Protein AF-A0A5B2TAI0-F1 (afdb_monomer)

Organism: NCBI:txid1608942

Secondary structure (DSSP, 8-state):
--HHHHHHHSSPPPTT--HHHHHHHHHHHSSSHHHHHSBPTTSSBHHHH-TTS---HHHHHHHHHHHHHHHTTSS-HHHHHHHHHHHHHT-TT---HHHHHHHHHHHHHTHHHHHHHHHHH--

Foldseek 3Di:
DFPLLCVQLVDGAQPQAQLLSLLLSLLVVALALCQQQDQDPVRGGVSLVDPSRNHDSVSNVVSSVLLVCVLVVVDDLVRSLVVSLVVLVVVPPPDDPVSSVVNNVSSVVCSVVSVVSSVVHHD

Mean predicted aligned error: 3.51 Å

Sequence (123 aa):
MGEFAIQYLGESPIYPGHPITISLLIMHRFSDLGAAKQTAENGFASALATPDIPGAGSEIAYALNLLERLAEGRFSLADAFETASIRWKENPLNVPADTIMAGQEQAKRLCDSFIAQAMEWLP

Solvent-accessible surface area (backbone atoms only — not comparable to full-atom values): 6944 Å² total; per-residue (Å²): 127,51,66,65,39,27,70,76,66,76,43,82,78,50,78,52,34,35,33,58,51,46,36,42,52,48,60,74,73,30,88,36,70,64,60,35,55,37,71,37,98,87,72,39,34,32,56,72,70,36,77,62,53,68,48,42,68,70,37,43,53,48,19,53,51,47,55,48,34,42,65,71,66,74,33,54,76,66,52,45,53,52,54,38,53,52,52,52,72,69,38,88,79,73,68,59,69,67,51,49,52,52,21,53,53,51,33,61,74,41,42,65,59,37,51,56,51,46,68,72,54,44,129

Structure (mmCIF, N/CA/C/O backbone):
data_AF-A0A5B2TAI0-F1
#
_entry.id   AF-A0A5B2TAI0-F1
#
loop_
_atom_site.group_PDB
_atom_site.id
_atom_site.type_symbol
_atom_site.label_atom_id
_atom_site.label_alt_id
_atom_site.label_comp_id
_atom_site.label_asym_id
_atom_site.label_entity_id
_atom_site.label_seq_id
_atom_site.pdbx_PDB_ins_code
_atom_site.Cartn_x
_atom_site.Cartn_y
_atom_sit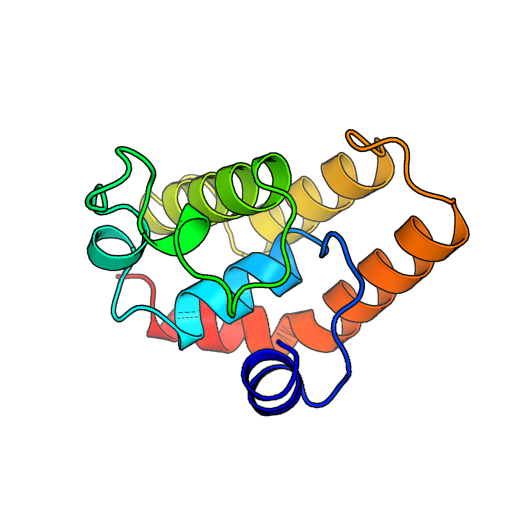e.Cartn_z
_atom_site.occupancy
_atom_site.B_iso_or_equiv
_atom_site.auth_seq_id
_atom_site.auth_comp_id
_atom_site.auth_asym_id
_atom_site.auth_atom_id
_atom_s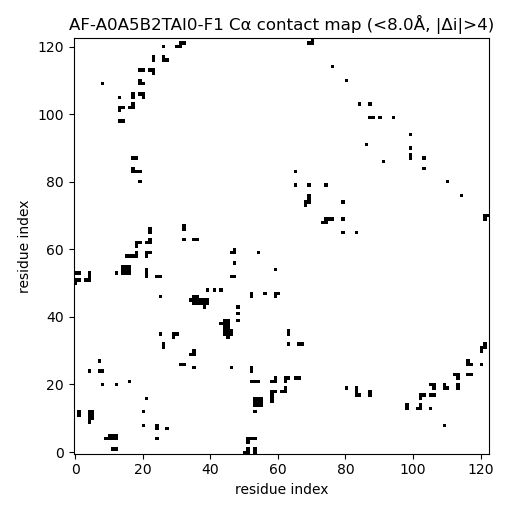ite.pdbx_PDB_model_num
ATOM 1 N N . M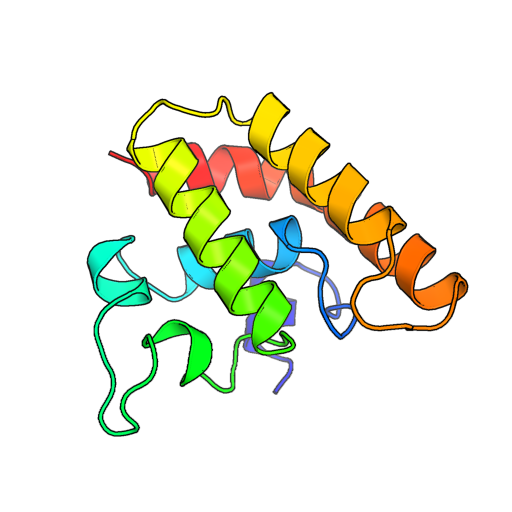ET A 1 1 ? 8.258 -16.018 -0.914 1.00 56.78 1 MET A N 1
ATOM 2 C CA . MET A 1 1 ? 7.779 -14.633 -1.103 1.00 56.78 1 MET A CA 1
ATOM 3 C C . MET A 1 1 ? 7.136 -14.536 -2.477 1.00 56.78 1 MET A C 1
ATOM 5 O O . MET A 1 1 ? 7.852 -14.542 -3.468 1.00 56.78 1 MET A O 1
ATOM 9 N N . GLY A 1 2 ? 5.806 -14.581 -2.546 1.00 65.62 2 GLY A N 1
ATOM 10 C CA . GLY A 1 2 ? 5.070 -14.520 -3.815 1.00 65.62 2 GLY A CA 1
ATOM 11 C C . GLY A 1 2 ? 3.675 -15.134 -3.734 1.00 65.62 2 GLY A C 1
ATOM 12 O O . GLY A 1 2 ? 2.737 -14.543 -4.244 1.00 65.62 2 GLY A O 1
ATOM 13 N N . GLU A 1 3 ? 3.518 -16.258 -3.028 1.00 82.25 3 GLU A N 1
ATOM 14 C CA . GLU A 1 3 ? 2.233 -16.973 -2.938 1.00 82.25 3 GLU A CA 1
ATOM 15 C C . GLU A 1 3 ? 1.133 -16.139 -2.275 1.00 82.25 3 GLU A C 1
ATOM 17 O O . GLU A 1 3 ? 0.042 -16.048 -2.826 1.00 82.25 3 GLU A O 1
ATOM 22 N N . PHE A 1 4 ? 1.437 -15.456 -1.164 1.00 87.44 4 PHE A N 1
ATOM 23 C CA . PHE A 1 4 ? 0.495 -14.538 -0.512 1.00 87.44 4 PHE A CA 1
ATOM 24 C C . PHE A 1 4 ? 0.036 -13.429 -1.468 1.00 87.44 4 PHE A C 1
ATOM 26 O O . PHE A 1 4 ? -1.156 -13.228 -1.670 1.00 87.44 4 PHE A O 1
ATOM 33 N N . ALA A 1 5 ? 0.978 -12.733 -2.108 1.00 86.75 5 ALA A N 1
ATOM 34 C CA . ALA A 1 5 ? 0.634 -11.655 -3.027 1.00 86.75 5 ALA A CA 1
ATOM 35 C C . ALA A 1 5 ? -0.166 -12.167 -4.235 1.00 86.75 5 ALA A C 1
ATOM 37 O O . ALA A 1 5 ? -1.181 -11.580 -4.578 1.00 86.75 5 ALA A O 1
ATOM 38 N N . ILE A 1 6 ? 0.220 -13.294 -4.835 1.00 90.88 6 ILE A N 1
ATOM 39 C CA . ILE A 1 6 ? -0.516 -13.884 -5.962 1.00 90.88 6 ILE A CA 1
ATOM 40 C C . ILE A 1 6 ? -1.933 -14.294 -5.542 1.00 90.88 6 ILE A C 1
ATOM 42 O O . ILE A 1 6 ? -2.875 -14.053 -6.293 1.00 90.88 6 ILE A O 1
ATOM 46 N N . GLN A 1 7 ? -2.101 -14.865 -4.345 1.00 91.38 7 GLN A N 1
ATOM 47 C CA . GLN A 1 7 ? -3.408 -15.266 -3.822 1.00 91.38 7 GLN A CA 1
ATOM 48 C C . GLN A 1 7 ? -4.386 -14.086 -3.750 1.00 91.38 7 GLN A C 1
ATOM 50 O O . GLN A 1 7 ? -5.543 -14.243 -4.132 1.00 91.38 7 GLN A O 1
ATOM 55 N N . TYR A 1 8 ? -3.937 -12.925 -3.265 1.00 90.69 8 TYR A N 1
ATOM 56 C CA . TYR A 1 8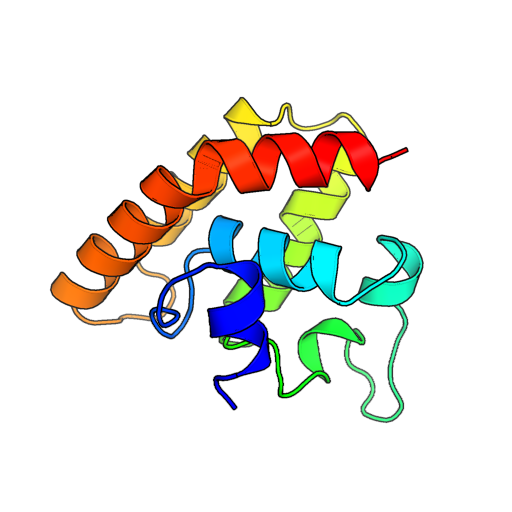 ? -4.817 -11.774 -3.026 1.00 90.69 8 TYR A CA 1
ATOM 57 C C . TYR A 1 8 ? -4.877 -10.778 -4.187 1.00 90.69 8 TYR A C 1
ATOM 59 O O . TYR A 1 8 ? -5.876 -10.082 -4.343 1.00 90.69 8 TYR A O 1
ATOM 67 N N . LEU A 1 9 ? -3.840 -10.709 -5.023 1.00 91.69 9 LEU A N 1
ATOM 68 C CA . LEU A 1 9 ? -3.829 -9.839 -6.201 1.00 91.69 9 LEU A CA 1
ATOM 69 C C . LEU A 1 9 ? -4.373 -10.536 -7.456 1.00 91.69 9 LEU A C 1
ATOM 71 O O . LEU A 1 9 ? -4.767 -9.860 -8.401 1.00 91.69 9 LEU A O 1
ATOM 75 N N . GLY A 1 10 ? -4.347 -11.873 -7.507 1.00 91.88 10 GLY A N 1
ATOM 76 C CA . GLY A 1 10 ? -4.646 -12.648 -8.718 1.00 91.88 10 GLY A CA 1
ATOM 77 C C . GLY A 1 10 ? -3.560 -12.562 -9.802 1.00 91.88 10 GLY A C 1
ATOM 78 O O . GLY A 1 10 ? -3.703 -13.151 -10.871 1.00 91.88 10 GLY A O 1
ATOM 79 N N . GLU A 1 11 ? -2.466 -11.847 -9.537 1.00 92.06 11 GLU A N 1
ATOM 80 C CA . GLU A 1 11 ? -1.317 -11.681 -10.425 1.00 92.06 11 GLU A CA 1
ATOM 81 C C . GLU A 1 11 ? -0.018 -11.521 -9.617 1.00 92.06 11 GLU A C 1
ATOM 83 O O . GLU A 1 11 ? -0.034 -11.260 -8.412 1.00 92.06 11 GLU A O 1
ATOM 88 N N . SER A 1 12 ? 1.131 -11.684 -10.278 1.00 92.00 12 SER A N 1
ATOM 89 C CA . SER A 1 12 ? 2.430 -11.461 -9.638 1.00 92.00 12 SER A CA 1
ATOM 90 C C . SER A 1 12 ? 2.613 -9.982 -9.264 1.00 92.00 12 SER A C 1
ATOM 92 O O . SER A 1 12 ? 2.347 -9.104 -10.091 1.00 92.00 12 SER A O 1
ATOM 94 N N . PRO A 1 13 ? 3.106 -9.671 -8.052 1.00 91.81 13 PRO A N 1
ATOM 95 C CA . PRO A 1 13 ? 3.342 -8.292 -7.640 1.00 91.81 13 PRO A CA 1
ATOM 96 C C . PRO A 1 13 ? 4.515 -7.676 -8.413 1.00 91.81 13 PRO A C 1
ATOM 98 O O . PRO A 1 13 ? 5.561 -8.307 -8.587 1.00 91.81 13 PRO A O 1
ATOM 101 N N . ILE A 1 14 ? 4.374 -6.416 -8.824 1.00 93.50 14 ILE A N 1
ATOM 102 C CA . ILE A 1 14 ? 5.496 -5.613 -9.320 1.00 93.50 14 ILE A CA 1
ATOM 103 C C . ILE A 1 14 ? 6.275 -5.093 -8.117 1.00 93.50 14 ILE A C 1
ATOM 105 O O . ILE A 1 14 ? 5.704 -4.396 -7.292 1.00 93.50 14 ILE A O 1
ATOM 109 N N . TYR A 1 15 ? 7.572 -5.382 -8.013 1.00 90.19 15 TYR A N 1
ATOM 110 C CA . TYR A 1 15 ? 8.435 -4.811 -6.970 1.00 90.19 15 TYR A CA 1
ATOM 111 C C . TYR A 1 15 ? 9.031 -3.472 -7.443 1.00 90.19 15 TYR A C 1
ATOM 113 O O . TYR A 1 15 ? 9.470 -3.402 -8.594 1.00 90.19 15 TYR A O 1
ATOM 121 N N . PRO A 1 16 ? 9.094 -2.414 -6.607 1.00 89.56 16 PRO A N 1
ATOM 122 C CA . PRO A 1 16 ? 8.838 -2.353 -5.158 1.00 89.56 16 PRO A CA 1
ATOM 123 C C . PRO A 1 16 ? 7.375 -2.163 -4.732 1.00 89.56 16 PRO A C 1
ATOM 125 O O . PRO A 1 16 ? 7.142 -1.897 -3.561 1.00 89.56 16 PRO A O 1
ATOM 128 N N . GLY A 1 17 ? 6.413 -2.304 -5.642 1.00 91.88 17 GLY A N 1
ATOM 129 C CA . GLY A 1 17 ? 4.983 -2.211 -5.355 1.00 91.88 17 GLY A CA 1
ATOM 130 C C . GLY A 1 17 ? 4.471 -0.783 -5.427 1.00 91.88 17 GLY A C 1
ATOM 131 O O . GLY A 1 17 ? 4.974 0.104 -4.746 1.00 91.88 17 GLY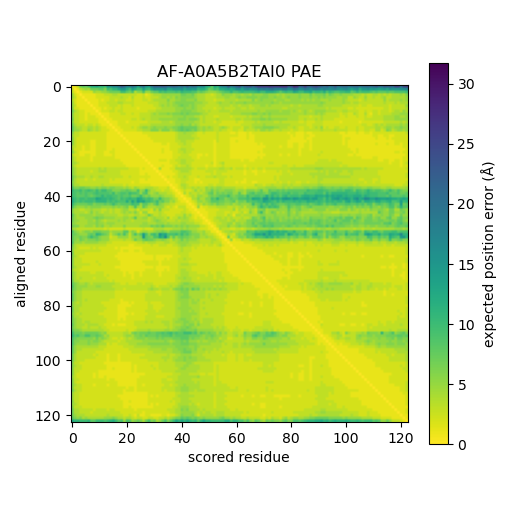 A O 1
ATOM 132 N N . HIS A 1 18 ? 3.428 -0.560 -6.225 1.00 95.44 18 HIS A N 1
ATOM 133 C CA . HIS A 1 18 ? 2.680 0.690 -6.143 1.00 95.44 18 HIS A CA 1
ATOM 134 C C . HIS A 1 18 ? 2.008 0.787 -4.757 1.00 95.44 18 HIS A C 1
ATOM 136 O O . HIS A 1 18 ? 1.468 -0.223 -4.291 1.00 95.44 18 HIS A O 1
ATOM 142 N N . PRO A 1 19 ? 1.946 1.966 -4.106 1.00 95.75 19 PRO A N 1
ATOM 143 C CA . PRO A 1 19 ? 1.379 2.089 -2.762 1.00 95.75 19 PRO A CA 1
ATOM 144 C C . PRO A 1 19 ? -0.038 1.533 -2.592 1.00 95.75 19 PRO A C 1
ATOM 146 O O . PRO A 1 19 ? -0.344 0.970 -1.548 1.00 95.75 19 PRO A O 1
ATOM 149 N N . ILE A 1 20 ? -0.896 1.639 -3.611 1.00 96.75 20 ILE A N 1
ATOM 150 C CA . ILE A 1 20 ? -2.242 1.027 -3.609 1.00 96.75 20 ILE A CA 1
ATOM 151 C C . ILE A 1 20 ? -2.179 -0.502 -3.553 1.00 96.75 20 ILE A C 1
ATOM 153 O O . ILE A 1 20 ? -2.869 -1.112 -2.741 1.00 96.75 20 ILE A O 1
ATOM 157 N N . THR A 1 21 ? -1.306 -1.122 -4.348 1.00 96.50 21 THR A N 1
ATOM 158 C CA . THR A 1 21 ? -1.084 -2.574 -4.315 1.00 96.50 21 THR A CA 1
ATOM 159 C C . THR A 1 21 ? -0.577 -3.018 -2.945 1.00 96.50 21 THR A C 1
ATOM 161 O O . THR A 1 21 ? -1.067 -3.995 -2.386 1.00 96.50 21 THR A O 1
ATOM 164 N N . ILE A 1 22 ? 0.372 -2.275 -2.368 1.00 96.44 22 ILE A N 1
ATOM 165 C CA . ILE A 1 22 ? 0.895 -2.557 -1.026 1.00 96.44 22 ILE A CA 1
ATOM 166 C C . ILE A 1 22 ? -0.201 -2.383 0.031 1.00 96.44 22 ILE A C 1
ATOM 168 O O . ILE A 1 22 ? -0.336 -3.227 0.912 1.00 96.44 22 ILE A O 1
ATOM 172 N N . SER A 1 23 ? -1.008 -1.324 -0.070 1.00 97.06 23 SER A N 1
ATOM 173 C CA . SER A 1 23 ? -2.120 -1.059 0.852 1.00 97.06 23 SER A CA 1
ATOM 174 C C . SER A 1 23 ? -3.138 -2.199 0.839 1.00 97.06 23 SER A C 1
ATOM 176 O O . SER A 1 23 ? -3.553 -2.652 1.900 1.00 97.06 23 SER A O 1
ATOM 178 N N . LEU A 1 24 ? -3.481 -2.722 -0.343 1.00 96.81 24 LEU A N 1
ATOM 179 C CA . LEU A 1 24 ? -4.360 -3.885 -0.485 1.00 96.81 24 LEU A CA 1
ATOM 180 C C . LEU A 1 24 ? -3.794 -5.120 0.237 1.00 96.81 24 LEU A C 1
ATOM 182 O O . LEU A 1 24 ? -4.497 -5.771 1.007 1.00 96.81 24 LEU A O 1
ATOM 186 N N . LEU A 1 25 ? -2.502 -5.405 0.060 1.00 95.94 25 LEU A N 1
ATOM 187 C CA . LEU A 1 25 ? -1.840 -6.520 0.744 1.00 95.94 25 LEU A CA 1
ATOM 188 C C . LEU A 1 25 ? -1.769 -6.334 2.264 1.00 95.94 25 LEU A C 1
ATOM 190 O O . LEU A 1 25 ? -1.926 -7.308 2.999 1.00 95.94 25 LEU A O 1
ATOM 194 N N . ILE A 1 26 ? -1.568 -5.103 2.744 1.00 96.31 26 ILE A N 1
ATOM 195 C CA . ILE A 1 26 ? -1.630 -4.777 4.175 1.00 96.31 26 ILE A CA 1
ATOM 196 C C . ILE A 1 26 ? -3.023 -5.099 4.724 1.00 96.31 26 ILE A C 1
ATOM 198 O O . ILE A 1 26 ? -3.122 -5.800 5.731 1.00 96.31 26 ILE A O 1
ATOM 202 N N . MET A 1 27 ? -4.088 -4.648 4.057 1.00 97.06 27 MET A N 1
ATOM 203 C CA . MET A 1 27 ? -5.462 -4.876 4.521 1.00 97.06 27 MET A CA 1
ATOM 204 C C . MET A 1 27 ? -5.851 -6.361 4.526 1.00 97.06 27 MET A C 1
ATOM 206 O O . MET A 1 27 ? -6.573 -6.796 5.414 1.00 97.06 27 MET A O 1
ATOM 210 N N . HIS A 1 28 ? -5.328 -7.173 3.601 1.00 95.38 28 HIS A N 1
ATOM 211 C CA . HIS A 1 28 ? -5.521 -8.628 3.652 1.00 95.38 28 HIS A CA 1
ATOM 212 C C . HIS A 1 28 ? -4.681 -9.323 4.728 1.00 95.38 28 HIS A C 1
ATOM 214 O O . HIS A 1 28 ? -5.031 -10.412 5.187 1.00 95.38 28 HIS A O 1
ATOM 220 N N . ARG A 1 29 ? -3.540 -8.741 5.111 1.00 94.50 29 ARG A N 1
ATOM 221 C CA . ARG A 1 29 ? -2.604 -9.376 6.044 1.00 94.50 29 ARG A CA 1
ATOM 222 C C . ARG A 1 29 ? -2.938 -9.114 7.507 1.00 94.50 29 ARG A C 1
ATOM 224 O O . ARG A 1 29 ? -2.650 -9.975 8.346 1.00 94.50 29 ARG A O 1
ATOM 231 N N . PHE A 1 30 ? -3.462 -7.933 7.810 1.00 94.94 30 PHE A N 1
ATOM 232 C CA . PHE A 1 30 ? -3.716 -7.453 9.165 1.00 94.94 30 PHE A CA 1
ATOM 233 C C . PHE A 1 30 ? -5.210 -7.263 9.396 1.00 94.94 30 PHE A C 1
ATOM 235 O O . PHE A 1 30 ? -5.938 -6.927 8.472 1.00 94.94 30 PHE A O 1
ATOM 242 N N . SER A 1 31 ? -5.668 -7.451 10.634 1.00 94.31 31 SER A N 1
ATOM 243 C CA . SER A 1 31 ? -7.082 -7.277 10.993 1.00 94.31 31 SER A CA 1
ATOM 244 C C . SER A 1 31 ? -7.562 -5.835 10.862 1.00 94.31 31 SER A C 1
ATOM 246 O O . SER A 1 31 ? -8.721 -5.607 10.545 1.00 94.31 31 SER A O 1
ATOM 248 N N . ASP A 1 32 ? -6.673 -4.883 11.139 1.00 95.12 32 ASP A N 1
ATOM 249 C CA . ASP A 1 32 ? -6.963 -3.456 11.211 1.00 95.12 32 ASP A CA 1
ATOM 250 C C . ASP A 1 32 ? -5.659 -2.635 11.157 1.00 95.12 32 ASP A C 1
ATOM 252 O O . ASP A 1 32 ? -4.537 -3.168 11.179 1.00 95.12 32 ASP A O 1
ATOM 256 N N . LEU A 1 33 ? -5.804 -1.309 11.088 1.00 94.81 33 LEU A N 1
ATOM 257 C CA . LEU A 1 33 ? -4.679 -0.376 11.004 1.00 94.81 33 LEU A CA 1
ATOM 258 C C . LEU A 1 33 ? -3.792 -0.394 12.251 1.00 94.81 33 LEU A C 1
ATOM 260 O O . LEU A 1 33 ? -2.578 -0.204 12.139 1.00 94.81 33 LEU A O 1
ATOM 264 N N . GLY A 1 34 ? -4.372 -0.637 13.426 1.00 93.06 34 GLY A N 1
ATOM 265 C CA . GLY A 1 34 ? -3.629 -0.762 14.674 1.00 93.06 34 GLY A CA 1
ATOM 266 C C . GLY A 1 34 ? -2.663 -1.941 14.620 1.00 93.06 34 GLY A C 1
ATOM 267 O O . GLY A 1 34 ? -1.472 -1.767 14.886 1.00 93.06 34 GLY A O 1
ATOM 268 N N . ALA A 1 35 ? -3.144 -3.105 14.184 1.00 93.56 35 ALA A N 1
ATOM 269 C CA . ALA A 1 35 ? -2.332 -4.301 13.989 1.00 93.56 35 ALA A CA 1
ATOM 270 C C . ALA A 1 35 ? -1.228 -4.084 12.939 1.00 93.56 35 ALA A C 1
ATOM 272 O O . ALA A 1 35 ? -0.075 -4.446 13.172 1.00 93.56 35 ALA A O 1
ATOM 273 N N . ALA A 1 36 ? -1.537 -3.431 11.813 1.00 93.88 36 ALA A N 1
ATOM 274 C CA . ALA A 1 36 ? -0.547 -3.146 10.767 1.00 93.88 36 ALA A CA 1
ATOM 275 C C . ALA A 1 36 ? 0.580 -2.205 11.241 1.00 93.88 36 ALA A C 1
ATOM 277 O O . ALA A 1 36 ? 1.736 -2.341 10.818 1.00 93.88 36 ALA A O 1
ATOM 278 N N . LYS A 1 37 ? 0.252 -1.254 12.127 1.00 92.56 37 LYS A N 1
ATOM 279 C CA . LYS A 1 37 ? 1.182 -0.249 12.665 1.00 92.56 37 LYS A CA 1
ATOM 280 C C . LYS A 1 37 ? 1.862 -0.652 13.972 1.00 92.56 37 LYS A C 1
ATOM 282 O O . LYS A 1 37 ? 2.810 0.026 14.365 1.00 92.56 37 LYS A O 1
ATOM 287 N N . GLN A 1 38 ? 1.409 -1.712 14.641 1.00 91.88 38 GLN A N 1
ATOM 288 C CA . GLN A 1 38 ? 1.992 -2.164 15.902 1.00 91.88 38 GLN A CA 1
ATOM 289 C C . GLN A 1 38 ? 3.497 -2.392 15.740 1.00 91.88 38 GLN A C 1
ATOM 291 O O . GLN A 1 38 ? 3.930 -3.021 14.773 1.00 91.88 38 GLN A O 1
ATOM 296 N N . THR A 1 39 ? 4.291 -1.885 16.681 1.00 88.00 39 THR A N 1
ATOM 297 C CA . THR A 1 39 ? 5.743 -2.075 16.681 1.00 88.00 39 THR A CA 1
ATOM 298 C C . THR A 1 39 ? 6.080 -3.551 16.886 1.00 88.00 39 THR A C 1
ATOM 300 O O . THR A 1 39 ? 5.727 -4.131 17.912 1.00 88.00 39 THR A O 1
ATOM 303 N N . ALA A 1 40 ? 6.764 -4.147 15.915 1.00 82.75 40 ALA A N 1
ATOM 304 C CA . ALA A 1 40 ? 7.297 -5.500 15.990 1.00 82.75 40 ALA A CA 1
ATOM 305 C C . ALA A 1 40 ? 8.598 -5.545 16.816 1.00 82.7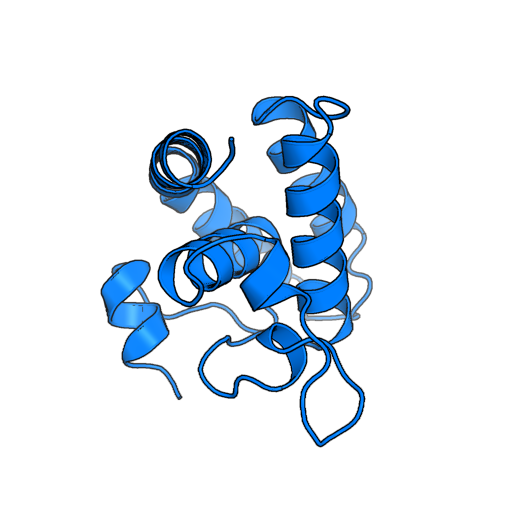5 40 ALA A C 1
ATOM 307 O O . ALA A 1 40 ? 9.175 -4.512 17.161 1.00 82.75 40 ALA A O 1
ATOM 308 N N . GLU A 1 41 ? 9.102 -6.749 17.102 1.00 77.81 41 GLU A N 1
ATOM 309 C CA . GLU A 1 41 ? 10.316 -6.966 17.914 1.00 77.81 41 GLU A CA 1
ATOM 310 C C . GLU A 1 41 ? 11.564 -6.254 17.364 1.00 77.81 41 GLU A C 1
ATOM 312 O O . GLU A 1 41 ? 12.464 -5.891 18.117 1.00 77.81 41 GLU A O 1
ATOM 317 N N . ASN A 1 42 ? 11.607 -6.009 16.053 1.00 77.31 42 ASN A N 1
ATOM 318 C CA . ASN A 1 42 ? 12.698 -5.306 15.379 1.00 77.31 42 ASN A CA 1
ATOM 319 C C . ASN A 1 42 ? 12.585 -3.767 15.436 1.00 77.31 42 ASN A C 1
ATOM 321 O O . ASN A 1 42 ? 13.402 -3.079 14.827 1.00 77.31 42 ASN A O 1
ATOM 325 N N . GLY A 1 43 ? 11.581 -3.222 16.133 1.00 80.06 43 GLY A N 1
ATOM 326 C CA . GLY A 1 43 ? 11.365 -1.782 16.297 1.00 80.06 43 GLY A CA 1
ATOM 327 C C . GLY A 1 43 ? 10.643 -1.091 15.134 1.00 80.06 43 GLY A C 1
ATOM 328 O O . GLY A 1 43 ? 10.383 0.108 15.220 1.00 80.06 43 GLY A O 1
ATOM 329 N N . PHE A 1 44 ? 10.289 -1.816 14.068 1.00 82.38 44 PHE A N 1
ATOM 330 C CA . PHE A 1 44 ? 9.524 -1.286 12.934 1.00 82.38 44 PHE A CA 1
ATOM 331 C C . PHE A 1 44 ? 8.032 -1.618 13.053 1.00 82.38 44 PHE A C 1
ATOM 333 O O . PHE A 1 44 ? 7.640 -2.501 13.811 1.00 82.38 44 PHE A O 1
ATOM 340 N N . ALA A 1 45 ? 7.182 -0.930 12.284 1.00 83.19 45 ALA A N 1
ATOM 341 C CA . ALA A 1 45 ? 5.773 -1.308 12.157 1.00 83.19 45 ALA A CA 1
ATOM 342 C C . ALA A 1 45 ? 5.642 -2.753 11.639 1.00 83.19 45 ALA A C 1
ATOM 344 O O . ALA A 1 45 ? 6.423 -3.182 10.788 1.00 83.19 45 ALA A O 1
ATOM 345 N N . SER A 1 46 ? 4.634 -3.491 12.099 1.00 87.44 46 SER A N 1
ATOM 346 C CA . SER A 1 46 ? 4.446 -4.906 11.752 1.00 87.44 46 SER A CA 1
ATOM 347 C C . SER A 1 46 ? 4.365 -5.146 10.242 1.00 87.44 46 SER A C 1
ATOM 349 O O . SER A 1 46 ? 4.937 -6.117 9.747 1.00 87.44 46 SER A O 1
ATOM 351 N N . ALA A 1 47 ? 3.757 -4.232 9.479 1.00 85.56 47 ALA A N 1
ATOM 352 C CA . ALA A 1 47 ? 3.753 -4.317 8.017 1.00 85.56 47 ALA A CA 1
ATOM 353 C C . ALA A 1 47 ? 5.160 -4.223 7.392 1.00 85.56 47 ALA A C 1
ATOM 355 O O . ALA A 1 47 ? 5.435 -4.925 6.426 1.00 85.56 47 ALA A O 1
ATOM 356 N N . LEU A 1 48 ? 6.071 -3.420 7.960 1.00 86.06 48 LEU A N 1
ATOM 357 C CA . LEU A 1 48 ? 7.475 -3.332 7.519 1.00 86.06 48 LEU A CA 1
ATOM 358 C C . LEU A 1 48 ? 8.283 -4.578 7.887 1.00 86.06 48 LEU A C 1
ATOM 360 O O . LEU A 1 48 ? 9.233 -4.927 7.194 1.00 86.06 48 LEU A O 1
ATOM 364 N N . ALA A 1 49 ? 7.922 -5.233 8.990 1.00 84.06 49 ALA A N 1
ATOM 365 C CA . ALA A 1 49 ? 8.567 -6.454 9.455 1.00 84.06 49 ALA A CA 1
ATOM 366 C C . ALA A 1 49 ? 8.034 -7.724 8.762 1.00 84.06 49 ALA A C 1
ATOM 368 O O . ALA A 1 49 ? 8.567 -8.809 8.991 1.00 84.06 49 ALA A O 1
ATOM 369 N N . THR A 1 50 ? 6.987 -7.612 7.935 1.00 83.62 50 THR A N 1
ATOM 370 C CA . THR A 1 50 ? 6.325 -8.766 7.318 1.00 83.62 50 THR A CA 1
ATOM 371 C C . THR A 1 50 ? 6.950 -9.101 5.961 1.00 83.62 50 THR A C 1
ATOM 373 O O . THR A 1 50 ? 6.796 -8.324 5.020 1.00 83.62 50 THR A O 1
ATOM 376 N N . PRO A 1 51 ? 7.594 -10.275 5.805 1.00 81.75 51 PRO A N 1
ATOM 377 C CA . PRO A 1 51 ? 8.296 -10.637 4.570 1.00 81.75 51 PRO A CA 1
ATOM 378 C C . PRO A 1 51 ? 7.356 -10.894 3.383 1.00 81.75 51 PRO A C 1
ATOM 380 O O . PRO A 1 51 ? 7.780 -10.852 2.232 1.00 81.75 51 PRO A O 1
ATOM 383 N N . ASP A 1 52 ? 6.077 -11.164 3.644 1.00 81.75 52 ASP A N 1
ATOM 384 C CA . ASP A 1 52 ? 5.102 -11.493 2.602 1.00 81.75 52 ASP A CA 1
ATOM 385 C C . ASP A 1 52 ? 4.505 -10.268 1.900 1.00 81.75 52 ASP A C 1
ATOM 387 O O . ASP A 1 52 ? 3.789 -10.430 0.913 1.00 81.75 52 ASP A O 1
ATOM 391 N N . ILE A 1 53 ? 4.812 -9.053 2.369 1.00 85.94 53 ILE A N 1
ATOM 392 C CA . ILE A 1 53 ? 4.427 -7.806 1.705 1.00 85.94 53 ILE A CA 1
ATOM 393 C C . ILE A 1 53 ? 5.603 -7.374 0.813 1.00 85.94 53 ILE A C 1
ATOM 395 O O . ILE A 1 53 ? 6.625 -6.917 1.326 1.00 85.94 53 ILE A O 1
ATOM 399 N N . PRO A 1 54 ? 5.496 -7.518 -0.522 1.00 76.31 54 PRO A N 1
ATOM 400 C CA . PRO A 1 54 ? 6.567 -7.232 -1.466 1.00 76.31 54 PRO A CA 1
ATOM 401 C C . PRO A 1 54 ? 6.673 -5.719 -1.687 1.00 76.31 54 PRO A C 1
ATOM 403 O O . PRO A 1 54 ? 6.258 -5.198 -2.720 1.00 76.31 54 PRO A O 1
ATOM 406 N N . GLY A 1 55 ? 7.202 -5.011 -0.692 1.00 78.56 55 GLY A N 1
ATOM 407 C CA . GLY A 1 55 ? 7.354 -3.565 -0.711 1.00 78.56 55 GLY A CA 1
ATOM 408 C C . GLY A 1 55 ? 8.745 -3.122 -0.280 1.00 78.56 55 GLY A C 1
ATOM 409 O O . GLY A 1 55 ? 9.327 -3.679 0.650 1.00 78.56 55 GLY A O 1
ATOM 410 N N . ALA A 1 56 ? 9.278 -2.082 -0.920 1.00 81.25 56 ALA A N 1
ATOM 411 C CA . ALA A 1 56 ? 10.393 -1.352 -0.323 1.00 81.25 56 ALA A CA 1
ATOM 412 C C . ALA A 1 56 ? 9.901 -0.634 0.945 1.00 81.25 56 ALA A C 1
ATOM 414 O O . ALA A 1 56 ? 8.777 -0.132 0.979 1.00 81.25 56 ALA A O 1
ATOM 415 N N . GLY A 1 57 ? 10.745 -0.535 1.978 1.00 86.00 57 GLY A N 1
ATOM 416 C CA . GLY A 1 57 ? 10.335 0.017 3.276 1.00 86.00 57 GLY A CA 1
ATOM 417 C C . GLY A 1 57 ? 9.700 1.414 3.195 1.00 86.00 57 GLY A C 1
ATOM 418 O O . GLY A 1 57 ? 8.735 1.694 3.899 1.00 86.00 57 GLY A O 1
ATOM 419 N N . SER A 1 58 ? 10.164 2.279 2.288 1.00 87.94 58 SER A N 1
ATOM 420 C CA . SER A 1 58 ? 9.555 3.599 2.073 1.00 87.94 58 SER A CA 1
ATOM 421 C C . SER A 1 58 ? 8.144 3.532 1.483 1.00 87.94 58 SER A C 1
ATOM 423 O O . SER A 1 58 ? 7.301 4.351 1.839 1.00 87.94 58 SER A O 1
ATOM 425 N N . GLU A 1 59 ? 7.870 2.565 0.606 1.00 91.69 59 GLU A N 1
ATOM 426 C CA . GLU A 1 59 ? 6.559 2.404 -0.031 1.00 91.69 59 GLU A CA 1
ATOM 427 C C . GLU A 1 59 ? 5.566 1.730 0.915 1.00 91.69 59 GLU A C 1
ATOM 429 O O . GLU A 1 59 ? 4.406 2.125 0.954 1.00 91.69 59 GLU A O 1
ATOM 434 N N . ILE A 1 60 ? 6.029 0.808 1.769 1.00 93.06 60 ILE A N 1
ATOM 435 C CA . ILE A 1 60 ? 5.223 0.270 2.875 1.00 93.06 60 ILE A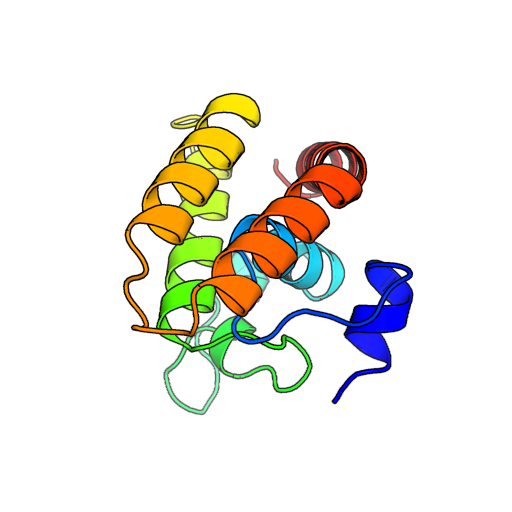 CA 1
ATOM 436 C C . ILE A 1 60 ? 4.884 1.375 3.882 1.00 93.06 60 ILE A C 1
ATOM 438 O O . ILE A 1 60 ? 3.728 1.510 4.279 1.00 93.06 60 ILE A O 1
ATOM 442 N N . ALA A 1 61 ? 5.858 2.203 4.273 1.00 92.56 61 ALA A N 1
ATOM 443 C CA . ALA A 1 61 ? 5.612 3.324 5.180 1.00 92.56 61 ALA A CA 1
ATOM 444 C C . ALA A 1 61 ? 4.612 4.331 4.588 1.00 92.56 61 ALA A C 1
ATOM 446 O O . ALA A 1 61 ? 3.730 4.827 5.290 1.00 92.56 61 ALA A O 1
ATOM 447 N N . TYR A 1 62 ? 4.716 4.603 3.286 1.00 94.75 62 TYR A N 1
ATOM 448 C CA . TYR A 1 62 ? 3.781 5.481 2.597 1.00 94.75 62 TYR A CA 1
ATOM 449 C C . TYR A 1 62 ? 2.379 4.862 2.467 1.00 94.75 62 TYR A C 1
ATOM 451 O O . TYR A 1 62 ? 1.392 5.551 2.715 1.00 94.75 62 TYR A O 1
ATOM 459 N N . ALA A 1 63 ? 2.274 3.564 2.171 1.00 96.25 63 ALA A N 1
ATOM 460 C CA . ALA A 1 63 ? 1.005 2.833 2.166 1.00 96.25 63 ALA A CA 1
ATOM 461 C C . ALA A 1 63 ? 0.309 2.878 3.538 1.00 96.25 63 ALA A C 1
ATOM 463 O O . ALA A 1 63 ? -0.881 3.176 3.620 1.00 96.25 63 ALA A O 1
ATOM 464 N N . LEU A 1 64 ? 1.055 2.688 4.633 1.00 96.12 64 LEU A N 1
ATOM 465 C CA . LEU A 1 64 ? 0.518 2.852 5.989 1.00 96.12 64 LEU A CA 1
ATOM 466 C C . LEU A 1 64 ? 0.011 4.279 6.246 1.00 96.12 64 LEU A C 1
ATOM 468 O O . LEU A 1 64 ? -1.038 4.444 6.865 1.00 96.12 64 LEU A O 1
ATOM 472 N N . ASN A 1 65 ? 0.721 5.309 5.769 1.00 95.81 65 ASN A N 1
ATOM 473 C CA . ASN A 1 65 ? 0.263 6.693 5.917 1.00 95.81 65 ASN A CA 1
ATOM 474 C C . ASN A 1 65 ? -0.989 6.997 5.079 1.00 95.81 65 ASN A C 1
ATOM 476 O O . ASN A 1 65 ? -1.846 7.754 5.528 1.00 95.81 65 ASN A O 1
ATOM 480 N N . LEU A 1 66 ? -1.124 6.406 3.888 1.00 96.31 66 LEU A N 1
ATOM 481 C CA . LEU A 1 66 ? -2.351 6.504 3.091 1.00 96.31 66 LEU A CA 1
ATOM 482 C C . LEU A 1 66 ? -3.545 5.896 3.831 1.00 96.31 66 LEU A C 1
ATOM 484 O O . LEU A 1 66 ? -4.576 6.555 3.957 1.00 96.31 66 LEU A O 1
ATOM 488 N N . LEU A 1 67 ? -3.392 4.675 4.354 1.00 97.00 67 LEU A N 1
ATOM 489 C CA . LEU A 1 67 ? -4.436 3.994 5.125 1.00 97.00 67 LEU A CA 1
ATOM 490 C C . LEU A 1 67 ? -4.816 4.775 6.390 1.00 97.00 67 LEU A C 1
ATOM 492 O O . LEU A 1 67 ? -5.991 4.865 6.728 1.00 97.00 67 LEU A O 1
ATOM 496 N N . GLU A 1 68 ? -3.844 5.398 7.055 1.00 96.56 68 GLU A N 1
ATOM 497 C CA . GLU A 1 68 ? -4.094 6.295 8.186 1.00 96.56 68 GLU A CA 1
ATOM 498 C C . GLU A 1 68 ? -4.925 7.518 7.789 1.00 96.56 68 GLU A C 1
ATOM 500 O O . GLU A 1 68 ? -5.923 7.813 8.440 1.00 96.56 68 GLU A O 1
ATOM 505 N N . ARG A 1 69 ? -4.580 8.200 6.692 1.00 96.25 69 ARG A N 1
ATOM 506 C CA . ARG A 1 69 ? -5.347 9.365 6.216 1.00 96.25 69 ARG A CA 1
ATOM 507 C C . ARG A 1 69 ? -6.770 9.001 5.802 1.00 96.25 69 ARG A C 1
ATOM 509 O O . ARG A 1 69 ? -7.669 9.819 5.989 1.00 96.25 69 ARG A O 1
ATOM 516 N N . LEU A 1 70 ? -6.965 7.804 5.249 1.00 96.38 70 LEU A N 1
ATOM 517 C CA . LEU A 1 70 ? -8.289 7.260 4.955 1.00 96.38 70 LEU A CA 1
ATOM 518 C C . LEU A 1 70 ? -9.078 7.005 6.247 1.00 96.38 70 LEU A C 1
ATOM 520 O O . LEU A 1 70 ? -10.199 7.489 6.369 1.00 96.38 70 LEU A O 1
ATOM 524 N N . ALA A 1 71 ? -8.477 6.335 7.237 1.00 96.00 71 ALA A N 1
ATOM 525 C CA . ALA A 1 71 ? -9.111 6.063 8.532 1.00 96.00 71 ALA A CA 1
ATOM 526 C C . ALA A 1 71 ? -9.474 7.345 9.309 1.00 96.00 71 ALA A C 1
ATOM 528 O O . ALA A 1 71 ? -10.459 7.382 10.038 1.00 96.00 71 ALA A O 1
ATOM 529 N N . GLU A 1 72 ? -8.690 8.413 9.150 1.00 95.69 72 GLU A N 1
ATOM 530 C CA . GLU A 1 72 ? -8.953 9.727 9.751 1.00 95.69 72 GLU A CA 1
ATOM 531 C C . GLU A 1 72 ? -9.982 10.570 8.968 1.00 95.69 72 GLU A C 1
ATOM 533 O O . GLU A 1 72 ? -10.258 11.707 9.358 1.00 95.69 72 GLU A O 1
ATOM 538 N N . GLY A 1 73 ? -10.499 10.078 7.835 1.00 95.06 73 GLY A N 1
ATOM 539 C CA . GLY A 1 73 ? -11.395 10.831 6.950 1.00 95.06 73 GLY A CA 1
ATOM 540 C C . GLY A 1 73 ? -10.736 12.041 6.276 1.00 95.06 73 GLY A C 1
ATOM 541 O O . GLY A 1 73 ? -11.429 12.939 5.798 1.00 95.06 73 GLY A O 1
ATOM 542 N N . ARG A 1 74 ? -9.397 12.102 6.251 1.00 95.62 74 ARG A N 1
ATOM 543 C CA . ARG A 1 74 ? -8.641 13.187 5.603 1.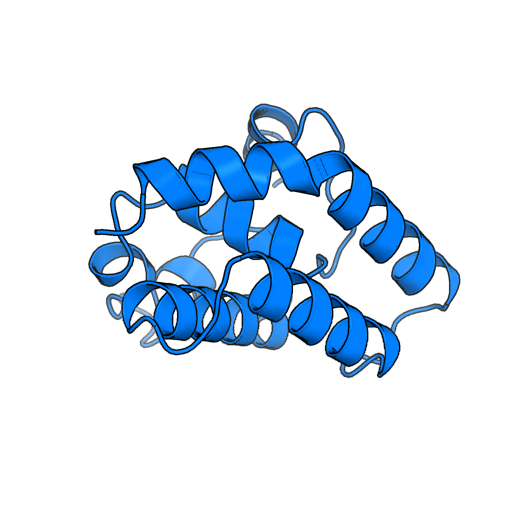00 95.62 74 ARG A CA 1
ATOM 544 C C . ARG A 1 74 ? -8.556 13.009 4.096 1.00 95.62 74 ARG A C 1
ATOM 546 O O . ARG A 1 74 ? -8.431 14.012 3.402 1.00 95.62 74 ARG A O 1
ATOM 553 N N . PHE A 1 75 ? -8.592 11.765 3.622 1.00 95.75 75 PHE A N 1
ATOM 554 C CA . PHE A 1 75 ? -8.649 11.397 2.209 1.00 95.75 75 PHE A CA 1
ATOM 555 C C . PHE A 1 75 ? -9.930 10.618 1.921 1.00 95.75 75 PHE A C 1
ATOM 557 O O . PHE A 1 75 ? -10.349 9.781 2.719 1.00 95.75 75 PHE A O 1
ATOM 564 N N . SER A 1 76 ? -10.516 10.854 0.751 1.00 96.31 76 SER A N 1
ATOM 565 C CA . SER A 1 76 ? -11.400 9.887 0.105 1.00 96.31 76 SER A CA 1
ATOM 566 C C . SER A 1 76 ? -10.581 8.771 -0.559 1.00 96.31 76 SER A C 1
ATOM 568 O O . SER A 1 76 ? -9.374 8.903 -0.777 1.00 96.31 76 SER A O 1
ATOM 570 N N . LEU A 1 77 ? -11.235 7.668 -0.940 1.00 95.06 77 LEU A N 1
ATOM 571 C CA . LEU A 1 77 ? -10.585 6.593 -1.706 1.00 95.06 77 LEU A CA 1
ATOM 572 C C . LEU A 1 77 ? -10.008 7.098 -3.040 1.00 95.06 77 LEU A C 1
ATOM 574 O O . LEU A 1 77 ? -8.939 6.651 -3.456 1.00 95.06 77 LEU A O 1
ATOM 578 N N . ALA A 1 78 ? -10.679 8.066 -3.673 1.00 94.81 78 ALA A N 1
ATOM 579 C CA . ALA A 1 78 ? -10.188 8.716 -4.882 1.00 94.81 78 ALA A CA 1
ATOM 580 C C . ALA A 1 78 ? -8.909 9.527 -4.607 1.00 94.81 78 ALA A C 1
ATOM 582 O O . ALA A 1 78 ? -7.922 9.355 -5.325 1.00 94.81 78 ALA A O 1
ATOM 583 N N . ASP A 1 79 ? -8.888 10.320 -3.528 1.00 95.94 79 ASP A N 1
ATOM 584 C CA . ASP A 1 79 ? -7.709 11.109 -3.135 1.00 95.94 79 ASP A CA 1
ATOM 585 C C . ASP A 1 79 ? -6.506 10.207 -2.842 1.00 95.94 79 ASP A C 1
ATOM 587 O O . ASP A 1 79 ? -5.378 10.516 -3.234 1.00 95.94 79 ASP A O 1
ATOM 591 N N . ALA A 1 80 ? -6.736 9.068 -2.179 1.00 95.12 80 ALA A N 1
ATOM 592 C CA . ALA A 1 80 ? -5.687 8.099 -1.887 1.00 95.12 80 ALA A CA 1
ATOM 593 C C . ALA A 1 80 ? -5.096 7.496 -3.170 1.00 95.12 80 ALA A C 1
ATOM 595 O O . ALA A 1 80 ? -3.872 7.416 -3.299 1.00 95.12 80 ALA A O 1
ATOM 596 N N . PHE A 1 81 ? -5.941 7.117 -4.136 1.00 95.31 81 PHE A N 1
ATOM 597 C CA . PHE A 1 81 ? -5.486 6.572 -5.416 1.00 95.31 81 PHE A CA 1
ATOM 598 C C . PHE A 1 81 ? -4.706 7.600 -6.242 1.00 95.31 81 PHE A C 1
ATOM 600 O O . PHE A 1 81 ? -3.643 7.285 -6.790 1.00 95.31 81 PHE A O 1
ATOM 607 N N . GLU A 1 82 ? -5.209 8.833 -6.320 1.00 95.75 82 GLU A N 1
ATOM 608 C CA . GLU A 1 82 ? -4.558 9.923 -7.044 1.00 95.75 82 GLU A CA 1
ATOM 609 C C . GLU A 1 82 ? -3.210 10.282 -6.413 1.00 95.75 82 GLU A C 1
ATOM 611 O O . GLU A 1 82 ? -2.186 10.274 -7.100 1.00 95.75 82 GLU A O 1
ATOM 616 N N . THR A 1 83 ? -3.180 10.501 -5.097 1.00 95.38 83 THR A N 1
ATOM 617 C CA . THR A 1 83 ? -1.964 10.866 -4.355 1.00 95.38 83 THR A CA 1
ATOM 618 C C . THR A 1 83 ? -0.899 9.769 -4.457 1.00 95.38 83 THR A C 1
ATOM 620 O O . THR A 1 83 ? 0.270 10.065 -4.721 1.00 95.38 83 THR A O 1
ATOM 623 N N . ALA A 1 84 ? -1.298 8.496 -4.350 1.00 95.50 84 ALA A N 1
ATOM 624 C CA . ALA A 1 84 ? -0.406 7.360 -4.572 1.00 95.50 84 ALA A CA 1
ATOM 625 C C . ALA A 1 84 ? 0.165 7.334 -5.994 1.00 95.50 84 ALA A C 1
ATOM 627 O O . ALA A 1 84 ? 1.367 7.138 -6.170 1.00 95.50 84 ALA A O 1
ATOM 628 N N . SER A 1 85 ? -0.684 7.564 -6.999 1.00 94.75 85 SER A N 1
ATOM 629 C CA . SER A 1 85 ? -0.279 7.563 -8.408 1.00 94.75 85 SER A CA 1
ATOM 630 C C . SER A 1 85 ? 0.663 8.723 -8.742 1.00 94.75 85 SER A C 1
ATOM 632 O O . SER A 1 85 ? 1.590 8.549 -9.533 1.00 94.75 85 SER A O 1
ATOM 634 N N . ILE A 1 86 ? 0.452 9.906 -8.153 1.00 95.06 86 ILE A N 1
ATOM 635 C CA . ILE A 1 86 ? 1.351 11.060 -8.307 1.00 95.06 86 ILE A CA 1
ATOM 636 C C . ILE A 1 86 ? 2.722 10.716 -7.735 1.00 95.06 86 ILE A C 1
ATOM 638 O O . ILE A 1 86 ? 3.709 10.752 -8.469 1.00 95.06 86 ILE A O 1
ATOM 642 N N . ARG A 1 87 ? 2.775 10.292 -6.467 1.00 93.12 87 ARG A N 1
ATOM 643 C CA . ARG A 1 87 ? 4.036 9.918 -5.818 1.00 93.12 87 ARG A CA 1
ATOM 644 C C . ARG A 1 87 ? 4.768 8.822 -6.586 1.00 93.12 87 ARG A C 1
ATOM 646 O O . ARG A 1 87 ? 5.978 8.900 -6.763 1.00 93.12 87 ARG A O 1
ATOM 653 N N . TRP A 1 88 ? 4.059 7.788 -7.029 1.00 93.88 88 TRP A N 1
ATOM 654 C CA . TRP A 1 88 ? 4.676 6.691 -7.768 1.00 93.88 88 TRP A CA 1
ATOM 655 C C . TRP A 1 88 ? 5.378 7.187 -9.038 1.00 93.88 88 TRP A C 1
ATOM 657 O O . TRP A 1 88 ? 6.510 6.796 -9.318 1.00 93.88 88 TRP A O 1
ATOM 667 N N . LYS A 1 89 ? 4.754 8.120 -9.767 1.00 93.00 89 LYS A N 1
ATOM 668 C CA . LYS A 1 89 ? 5.336 8.736 -10.970 1.00 93.00 89 LYS A CA 1
ATOM 669 C C . LYS A 1 89 ? 6.531 9.640 -10.685 1.00 93.00 89 LYS A C 1
ATOM 671 O O . LYS A 1 89 ? 7.393 9.755 -11.550 1.00 93.00 89 LYS A O 1
ATOM 676 N N . GLU A 1 90 ? 6.614 10.245 -9.500 1.00 93.31 90 GLU A N 1
ATOM 677 C CA . GLU A 1 90 ? 7.817 10.972 -9.058 1.00 93.31 90 GLU A CA 1
ATOM 678 C C . GLU A 1 90 ? 9.030 10.041 -8.903 1.00 93.31 90 GLU A C 1
ATOM 680 O O . GLU A 1 90 ? 10.161 10.513 -8.827 1.00 93.31 90 GLU A O 1
ATOM 685 N N . ASN A 1 91 ? 8.801 8.722 -8.904 1.00 88.31 91 ASN A N 1
ATOM 686 C CA . ASN A 1 91 ? 9.817 7.680 -8.851 1.00 88.31 91 ASN A CA 1
ATOM 687 C C . ASN A 1 91 ? 10.811 7.873 -7.687 1.00 88.31 91 ASN A C 1
ATOM 689 O O . ASN A 1 91 ? 12.026 7.938 -7.901 1.00 88.31 91 ASN A O 1
ATOM 693 N N . PRO A 1 92 ? 10.327 7.931 -6.431 1.00 83.25 92 PRO A N 1
ATOM 694 C CA . PRO A 1 92 ? 11.172 8.205 -5.266 1.00 83.25 92 PRO A CA 1
ATOM 695 C C . PRO A 1 92 ? 12.253 7.138 -5.034 1.00 83.25 92 PRO A C 1
ATOM 697 O O . PRO A 1 92 ? 13.217 7.382 -4.313 1.00 83.25 92 PRO A O 1
ATOM 700 N N . LEU A 1 93 ? 12.094 5.957 -5.635 1.00 87.69 93 LEU A N 1
ATOM 701 C CA . LEU A 1 93 ? 13.014 4.827 -5.531 1.00 87.69 93 LEU A CA 1
ATOM 702 C C . LEU A 1 93 ? 13.953 4.675 -6.731 1.00 87.69 93 LEU A C 1
ATOM 704 O O . LEU A 1 93 ? 14.748 3.737 -6.751 1.00 87.69 93 LEU A O 1
ATOM 708 N N . ASN A 1 94 ? 13.882 5.584 -7.708 1.00 90.88 94 ASN A N 1
ATOM 709 C CA . ASN A 1 94 ? 14.707 5.567 -8.916 1.00 90.88 94 ASN A CA 1
ATOM 710 C C . ASN A 1 94 ? 14.689 4.205 -9.647 1.00 90.88 94 ASN A C 1
ATOM 712 O O . ASN A 1 94 ? 15.728 3.681 -10.051 1.00 90.88 94 ASN A O 1
ATOM 716 N N . VAL A 1 95 ? 13.503 3.604 -9.784 1.00 90.50 95 VAL A N 1
ATOM 717 C CA . VAL A 1 95 ? 13.309 2.342 -10.513 1.00 90.50 95 VAL A CA 1
ATOM 718 C C . VAL A 1 95 ? 13.167 2.590 -12.023 1.00 90.50 95 VAL A C 1
ATOM 720 O O . VAL A 1 95 ? 12.864 3.717 -12.429 1.00 90.50 95 VAL A O 1
ATOM 723 N N . PRO A 1 96 ? 13.378 1.573 -12.882 1.00 95.19 96 PRO A N 1
ATOM 724 C CA . PRO A 1 96 ? 13.214 1.719 -14.328 1.00 95.19 96 PRO A CA 1
ATOM 725 C C . PRO A 1 96 ? 11.820 2.222 -14.729 1.00 95.19 96 PRO A C 1
ATOM 727 O O . PRO A 1 96 ? 10.821 1.900 -14.084 1.00 95.19 96 PRO A O 1
ATOM 730 N N . ALA A 1 97 ? 11.738 2.963 -15.838 1.00 93.62 97 ALA A N 1
ATOM 731 C CA . ALA A 1 97 ? 10.473 3.501 -16.347 1.00 93.62 97 ALA A CA 1
ATOM 732 C C . ALA A 1 97 ? 9.423 2.403 -16.601 1.00 93.62 97 ALA A C 1
ATOM 734 O O . ALA A 1 97 ? 8.258 2.573 -16.244 1.00 93.62 97 ALA A O 1
ATOM 735 N N . ASP A 1 98 ? 9.848 1.248 -17.120 1.00 95.19 98 ASP A N 1
ATOM 736 C CA . ASP A 1 98 ? 8.969 0.095 -17.347 1.00 95.19 98 ASP A CA 1
ATOM 737 C C . ASP A 1 98 ? 8.365 -0.432 -16.036 1.00 95.19 98 ASP A C 1
ATOM 739 O O . ASP A 1 98 ? 7.195 -0.807 -15.996 1.00 95.19 98 ASP A O 1
ATOM 743 N N . THR A 1 99 ? 9.123 -0.397 -14.933 1.00 93.44 99 THR A N 1
ATOM 744 C CA . THR A 1 99 ? 8.624 -0.755 -13.597 1.00 93.44 99 THR A CA 1
ATOM 745 C C . THR A 1 99 ? 7.577 0.244 -13.114 1.00 93.44 99 THR A C 1
ATOM 747 O O . THR A 1 99 ? 6.553 -0.165 -12.566 1.00 93.44 99 THR A O 1
ATOM 750 N N . ILE A 1 100 ? 7.794 1.544 -13.345 1.00 94.00 100 ILE A N 1
ATOM 751 C CA . ILE A 1 100 ? 6.805 2.579 -13.013 1.00 94.00 100 ILE A CA 1
ATOM 752 C C . ILE A 1 100 ? 5.509 2.348 -13.790 1.00 94.00 100 ILE A C 1
ATOM 754 O O . ILE A 1 100 ? 4.428 2.344 -13.195 1.00 94.00 100 ILE A O 1
ATOM 758 N N . MET A 1 101 ? 5.604 2.101 -15.097 1.00 95.69 101 MET A N 1
ATOM 759 C CA . MET A 1 101 ? 4.442 1.821 -15.940 1.00 95.69 101 MET A CA 1
ATOM 760 C C . MET A 1 101 ? 3.706 0.558 -15.484 1.00 95.69 101 MET A C 1
ATOM 762 O O . MET A 1 101 ? 2.508 0.623 -15.208 1.00 95.69 101 MET A O 1
ATOM 766 N N . ALA A 1 102 ? 4.421 -0.555 -15.307 1.00 96.31 102 ALA A N 1
ATOM 767 C CA . ALA A 1 102 ? 3.835 -1.822 -14.880 1.00 96.31 102 ALA A CA 1
ATOM 768 C C . ALA A 1 102 ? 3.160 -1.718 -13.501 1.00 96.31 102 ALA A C 1
ATOM 770 O O . ALA A 1 102 ? 2.043 -2.202 -13.322 1.00 96.31 102 ALA A O 1
ATOM 771 N N . GLY A 1 103 ? 3.798 -1.042 -12.537 1.00 95.44 103 GLY A N 1
ATOM 772 C CA . GLY A 1 103 ? 3.229 -0.818 -11.206 1.00 95.44 103 GLY A CA 1
ATOM 773 C C . GLY A 1 103 ? 1.964 0.044 -11.244 1.00 95.44 103 GLY A C 1
ATOM 774 O O . GLY A 1 103 ? 0.980 -0.267 -10.574 1.00 95.44 103 GLY A O 1
ATOM 775 N N . GLN A 1 104 ? 1.948 1.089 -12.077 1.00 96.12 104 GLN A N 1
ATOM 776 C CA . GLN A 1 104 ? 0.771 1.938 -12.268 1.00 96.12 104 GLN A CA 1
ATOM 777 C C . GLN A 1 104 ? -0.388 1.172 -12.920 1.00 96.12 104 GLN A C 1
ATOM 779 O O . GLN A 1 104 ? -1.545 1.380 -12.551 1.00 96.12 104 GLN A O 1
ATOM 784 N N . GLU A 1 105 ? -0.106 0.320 -13.905 1.00 97.31 105 GLU A N 1
ATOM 785 C CA . GLU A 1 105 ? -1.117 -0.505 -14.568 1.00 97.31 105 GLU A CA 1
ATOM 786 C C . GLU A 1 105 ? -1.691 -1.575 -13.638 1.00 97.31 105 GLU A C 1
ATOM 788 O O . GLU A 1 105 ? -2.908 -1.752 -13.600 1.00 97.31 105 GLU A O 1
ATOM 793 N N . GLN A 1 106 ? -0.839 -2.232 -12.847 1.00 96.88 106 GLN A N 1
ATOM 794 C CA . GLN A 1 106 ? -1.264 -3.156 -11.795 1.00 96.88 106 GLN A CA 1
ATOM 795 C C . GLN A 1 106 ? -2.181 -2.455 -10.786 1.00 96.88 106 GLN A C 1
ATOM 797 O O . GLN A 1 106 ? -3.288 -2.923 -10.531 1.00 96.88 106 GLN A O 1
ATOM 802 N N . ALA A 1 107 ? -1.790 -1.283 -10.279 1.00 96.94 107 ALA A N 1
ATOM 803 C CA . ALA A 1 107 ? -2.624 -0.525 -9.348 1.00 96.94 107 ALA A CA 1
ATOM 804 C C . ALA A 1 107 ? -3.997 -0.165 -9.936 1.00 96.94 107 ALA A C 1
ATOM 806 O O . ALA A 1 107 ? -5.002 -0.251 -9.238 1.00 96.94 107 ALA A O 1
ATOM 807 N N . LYS A 1 108 ? -4.062 0.194 -11.227 1.00 97.12 108 LYS A N 1
ATOM 808 C CA . LYS A 1 108 ? -5.335 0.460 -11.917 1.00 97.12 108 LYS A CA 1
ATOM 809 C C . LYS A 1 108 ? -6.229 -0.775 -11.981 1.00 97.12 108 LYS A C 1
ATOM 811 O O . LYS A 1 108 ? -7.421 -0.650 -11.730 1.00 97.12 108 LYS A O 1
ATOM 816 N N . ARG A 1 109 ? -5.671 -1.949 -12.295 1.00 97.31 109 ARG A N 1
ATOM 817 C CA . ARG A 1 109 ? -6.434 -3.212 -12.317 1.00 97.31 109 ARG A CA 1
ATOM 818 C C . ARG A 1 109 ? -6.964 -3.594 -10.935 1.00 97.31 109 ARG A C 1
ATOM 820 O O . ARG A 1 109 ? -8.050 -4.146 -10.838 1.00 97.31 109 ARG A O 1
ATOM 827 N N . LEU A 1 110 ? -6.215 -3.266 -9.884 1.00 96.44 110 LEU A N 1
ATOM 828 C CA . LEU A 1 110 ? -6.558 -3.571 -8.494 1.00 96.44 110 LEU A CA 1
ATOM 829 C C . LEU A 1 110 ? -7.423 -2.498 -7.814 1.00 96.44 110 LEU A C 1
ATOM 831 O O . LEU A 1 110 ? -7.725 -2.640 -6.633 1.00 96.44 110 LEU A O 1
ATOM 835 N N . CYS A 1 111 ? -7.805 -1.428 -8.519 1.00 95.44 1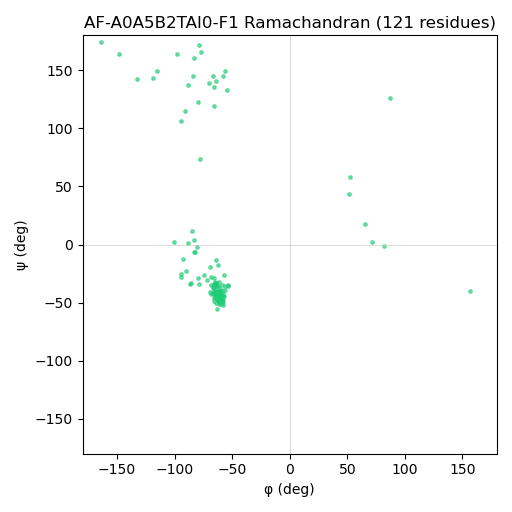11 CYS A N 1
ATOM 836 C CA . CYS A 1 111 ? -8.516 -0.290 -7.932 1.00 95.44 111 CYS A CA 1
ATOM 837 C C . CYS A 1 111 ? -9.830 -0.714 -7.259 1.00 95.44 111 CYS A C 1
ATOM 839 O O . CYS A 1 111 ? -10.069 -0.363 -6.105 1.00 95.44 111 CYS A O 1
ATOM 841 N N . ASP A 1 112 ? -10.635 -1.532 -7.939 1.00 95.62 112 ASP A N 1
ATOM 842 C CA . ASP A 1 112 ? -11.922 -1.991 -7.409 1.00 95.62 112 ASP A CA 1
ATOM 843 C C . ASP A 1 112 ? -11.738 -2.897 -6.183 1.00 95.62 112 ASP A C 1
ATOM 845 O O . ASP A 1 112 ? -12.431 -2.728 -5.181 1.00 95.62 112 ASP A O 1
ATOM 849 N N . SER A 1 113 ? -10.752 -3.801 -6.215 1.00 96.38 113 SER A N 1
ATOM 850 C CA . SER A 1 113 ? -10.401 -4.649 -5.067 1.00 96.38 113 SER A CA 1
ATOM 851 C C . SER A 1 113 ? -9.907 -3.823 -3.880 1.00 96.38 113 SER A C 1
ATOM 853 O O . SER A 1 113 ? -10.279 -4.092 -2.742 1.00 96.38 113 SER A O 1
ATOM 855 N N . PHE A 1 114 ? -9.098 -2.793 -4.136 1.00 96.56 114 PHE A N 1
ATOM 856 C CA . PHE A 1 114 ? -8.650 -1.855 -3.111 1.00 96.56 114 PHE A CA 1
ATOM 857 C C . PHE A 1 114 ? -9.825 -1.110 -2.478 1.00 96.56 114 PHE A C 1
ATOM 859 O O . PHE A 1 114 ? -9.903 -1.051 -1.255 1.00 96.56 114 PHE A O 1
ATOM 866 N N . ILE A 1 115 ? -10.742 -0.577 -3.289 1.00 96.44 115 ILE A N 1
ATOM 867 C CA . ILE A 1 115 ? -11.936 0.130 -2.810 1.00 96.44 115 ILE A CA 1
ATOM 868 C C . ILE A 1 115 ? -12.792 -0.798 -1.947 1.00 96.44 115 ILE A C 1
ATOM 870 O O . ILE A 1 115 ? -13.120 -0.436 -0.820 1.00 96.44 115 ILE A O 1
ATOM 874 N N . ALA A 1 116 ? -13.109 -1.994 -2.448 1.00 96.31 116 ALA A N 1
ATOM 875 C CA . ALA A 1 116 ? -13.924 -2.965 -1.728 1.00 96.31 116 ALA A CA 1
ATOM 876 C C . ALA A 1 116 ? -13.286 -3.342 -0.384 1.00 96.31 116 ALA A C 1
ATOM 878 O O . ALA A 1 116 ? -13.928 -3.235 0.659 1.00 96.31 116 ALA A O 1
ATOM 879 N N . GLN A 1 117 ? -11.996 -3.685 -0.393 1.00 96.94 117 GLN A N 1
ATOM 880 C CA . GLN A 1 117 ? -11.288 -4.067 0.822 1.00 96.94 117 GLN A CA 1
ATOM 881 C C . GLN A 1 117 ? -11.175 -2.905 1.816 1.00 96.94 117 GLN A C 1
ATOM 883 O O . GLN A 1 117 ? -11.320 -3.111 3.018 1.00 96.94 117 GLN A O 1
ATOM 888 N N . ALA A 1 118 ? -10.940 -1.682 1.338 1.00 96.06 118 ALA A N 1
ATOM 889 C CA . ALA A 1 118 ? -10.853 -0.506 2.196 1.00 96.06 118 ALA A CA 1
ATOM 890 C C . ALA A 1 118 ? -12.193 -0.183 2.867 1.00 96.06 118 ALA A C 1
ATOM 892 O O . ALA A 1 118 ? -12.200 0.183 4.037 1.00 96.06 118 ALA A O 1
ATOM 893 N N . MET A 1 119 ? -13.316 -0.358 2.164 1.00 94.62 119 MET A N 1
ATOM 894 C CA . MET A 1 119 ? -14.654 -0.158 2.734 1.00 94.62 119 MET A CA 1
ATOM 895 C C . MET A 1 119 ? -15.000 -1.163 3.839 1.00 94.62 119 MET A C 1
ATOM 897 O O . MET A 1 119 ? -15.795 -0.840 4.714 1.00 94.62 119 MET A O 1
ATOM 901 N N . GLU A 1 120 ? -14.438 -2.371 3.793 1.00 95.00 120 GLU A N 1
ATOM 902 C CA . GLU A 1 120 ? -14.649 -3.394 4.826 1.00 95.00 120 GLU A CA 1
ATOM 903 C C . GLU A 1 120 ? -13.683 -3.259 6.008 1.00 95.00 120 GLU A C 1
ATOM 905 O O . GLU A 1 120 ? -14.023 -3.610 7.136 1.00 95.00 120 GLU A O 1
ATOM 910 N N . TRP A 1 121 ? -12.461 -2.800 5.741 1.00 96.25 121 TRP A N 1
ATOM 911 C CA . TRP A 1 121 ? -11.358 -2.823 6.699 1.00 96.25 121 TRP A CA 1
ATOM 912 C C . TRP A 1 121 ? -11.206 -1.526 7.499 1.00 96.25 121 TRP A C 1
ATOM 914 O O . TRP A 1 121 ? -10.692 -1.543 8.619 1.00 96.25 121 TRP A O 1
ATOM 924 N N . LEU A 1 122 ? -11.615 -0.393 6.924 1.00 92.81 122 LEU A N 1
ATOM 925 C CA . LEU A 1 122 ? -11.605 0.901 7.603 1.00 92.81 122 LEU A CA 1
ATOM 926 C C . LEU A 1 122 ? -12.885 1.077 8.448 1.00 92.81 122 LEU A C 1
ATOM 928 O O . LEU A 1 122 ? -13.940 0.586 8.048 1.00 92.81 122 LEU A O 1
ATOM 932 N N . PRO A 1 123 ? -12.792 1.745 9.614 1.00 78.00 123 PRO A N 1
ATOM 933 C CA . PRO A 1 123 ? -13.914 1.944 10.536 1.00 78.00 123 PRO A CA 1
ATOM 934 C C . PRO A 1 123 ? -14.987 2.920 10.033 1.00 78.00 123 PRO A C 1
ATOM 936 O O . PRO A 1 123 ? -14.673 3.789 9.187 1.00 78.00 123 PRO A O 1
#

Radius of gyration: 13.16 Å; Cα contacts (8 Å, |Δi|>4): 153; chains: 1; bounding box: 29×30×35 Å

pLDDT: mean 91.7, std 6.58, range [56.78, 97.31]